Protein AF-A0A0F8ZIR1-F1 (afdb_monomer)

Organism: NCBI:txid412755

pLDDT: mean 74.98, std 7.78, range [56.31, 86.31]

Structure (mmCIF, N/CA/C/O backbone):
data_AF-A0A0F8ZIR1-F1
#
_entry.id   AF-A0A0F8ZIR1-F1
#
loop_
_atom_site.group_PDB
_atom_site.id
_atom_site.type_symbol
_atom_site.label_atom_id
_atom_site.label_alt_id
_atom_site.label_comp_id
_atom_site.label_asym_id
_atom_site.label_entity_id
_atom_site.label_seq_id
_atom_site.pdbx_PDB_ins_code
_atom_site.Cartn_x
_atom_site.Cartn_y
_atom_site.Cartn_z
_atom_site.occupancy
_atom_site.B_iso_or_equiv
_atom_site.auth_seq_id
_atom_site.auth_comp_id
_atom_site.auth_asym_id
_atom_site.auth_atom_id
_atom_site.pdbx_PDB_model_num
ATOM 1 N N . MET A 1 1 ? -12.963 -7.826 19.612 1.00 63.62 1 MET A N 1
ATOM 2 C CA . MET A 1 1 ? -12.677 -6.611 18.809 1.00 63.62 1 MET A CA 1
ATOM 3 C C . MET A 1 1 ? -12.989 -6.927 17.347 1.00 63.62 1 MET A C 1
ATOM 5 O O . MET A 1 1 ? -12.882 -8.093 16.992 1.00 63.62 1 MET A O 1
ATOM 9 N N . LYS A 1 2 ? -13.451 -5.965 16.531 1.00 70.44 2 LYS A N 1
ATOM 10 C CA . LYS A 1 2 ? -13.796 -6.202 15.110 1.00 70.44 2 LYS A CA 1
ATOM 11 C C . LYS A 1 2 ? -12.599 -5.868 14.210 1.00 70.44 2 LYS A C 1
ATOM 13 O O . LYS A 1 2 ? -11.921 -4.882 14.481 1.00 70.44 2 LYS A O 1
ATOM 18 N N . MET A 1 3 ? -12.364 -6.669 13.167 1.00 81.38 3 MET A N 1
ATOM 19 C CA . MET A 1 3 ? -11.360 -6.374 12.133 1.00 81.38 3 MET A CA 1
ATOM 20 C C . MET A 1 3 ? -11.784 -5.149 11.317 1.00 81.38 3 MET A C 1
ATOM 22 O O . MET A 1 3 ? -12.978 -4.973 11.057 1.00 81.38 3 MET A O 1
ATOM 26 N N . LYS A 1 4 ? -10.816 -4.326 10.905 1.00 79.81 4 LYS A N 1
ATOM 27 C CA . LYS A 1 4 ? -11.045 -3.180 10.016 1.00 79.81 4 LYS A CA 1
ATOM 28 C C . LYS A 1 4 ? -10.673 -3.551 8.585 1.00 79.81 4 LYS A C 1
ATOM 30 O O . LYS A 1 4 ? -9.719 -4.297 8.378 1.00 79.81 4 LYS A O 1
ATOM 35 N N . LYS A 1 5 ? -11.410 -3.023 7.608 1.00 84.88 5 LYS A N 1
ATOM 36 C CA . LYS A 1 5 ? -11.139 -3.223 6.179 1.00 84.88 5 LYS A CA 1
ATOM 37 C C . LYS A 1 5 ? -10.689 -1.923 5.538 1.00 84.88 5 LYS A C 1
ATOM 39 O O . LYS A 1 5 ? -11.262 -0.874 5.825 1.00 84.88 5 LYS A O 1
ATOM 44 N N . TYR A 1 6 ? -9.724 -1.995 4.631 1.00 83.06 6 TYR A N 1
ATOM 45 C CA . TYR A 1 6 ? -9.199 -0.831 3.923 1.00 83.06 6 TYR A CA 1
ATOM 46 C C . TYR A 1 6 ? -9.146 -1.068 2.418 1.00 83.06 6 TYR A C 1
ATOM 48 O O . TYR A 1 6 ? -8.824 -2.164 1.960 1.00 83.06 6 TYR A O 1
ATOM 56 N N . PHE A 1 7 ? -9.403 -0.012 1.649 1.00 86.31 7 PHE A N 1
ATOM 57 C CA . PHE A 1 7 ? -9.008 0.079 0.250 1.00 86.31 7 PHE A CA 1
ATOM 58 C C . PHE A 1 7 ? -7.630 0.708 0.150 1.00 86.31 7 PHE A C 1
ATOM 60 O O . PHE A 1 7 ? -7.456 1.846 0.575 1.00 86.31 7 PHE A O 1
ATOM 67 N N . VAL A 1 8 ? -6.694 0.008 -0.486 1.00 82.75 8 VAL A N 1
ATOM 68 C CA . VAL A 1 8 ? -5.363 0.521 -0.816 1.00 82.75 8 VAL A CA 1
ATOM 69 C C . VAL A 1 8 ? -5.288 0.715 -2.324 1.00 82.75 8 VAL A C 1
ATOM 71 O O . VAL A 1 8 ? -5.547 -0.211 -3.093 1.00 82.75 8 VAL A O 1
ATOM 74 N N . SER A 1 9 ? -4.979 1.937 -2.748 1.00 85.25 9 SER A N 1
ATOM 75 C CA . SER A 1 9 ? -4.763 2.286 -4.153 1.00 85.25 9 SER A CA 1
ATOM 76 C C . SER A 1 9 ? -3.271 2.442 -4.397 1.00 85.25 9 SER A C 1
ATOM 78 O O . SER A 1 9 ? -2.599 3.107 -3.610 1.00 85.25 9 SER A O 1
ATOM 80 N N . TYR A 1 10 ? -2.758 1.859 -5.474 1.00 82.56 10 TYR A N 1
ATOM 81 C CA . TYR A 1 10 ? -1.337 1.895 -5.800 1.00 82.56 10 TYR A CA 1
ATOM 82 C C . TYR A 1 10 ? -1.116 2.105 -7.298 1.00 82.56 10 TYR A C 1
ATOM 84 O O . TYR A 1 10 ? -1.955 1.745 -8.123 1.00 82.56 10 TYR A O 1
ATOM 92 N N . ASN A 1 11 ? 0.030 2.681 -7.644 1.00 82.94 11 ASN A N 1
ATOM 93 C CA . ASN A 1 11 ? 0.558 2.654 -9.004 1.00 82.94 11 ASN A CA 1
ATOM 94 C C . ASN A 1 11 ? 1.603 1.549 -9.118 1.00 82.94 11 ASN A C 1
ATOM 96 O O . ASN A 1 11 ? 2.461 1.427 -8.246 1.00 82.94 11 ASN A O 1
ATOM 100 N N . TYR A 1 12 ? 1.553 0.788 -10.207 1.00 74.88 12 TYR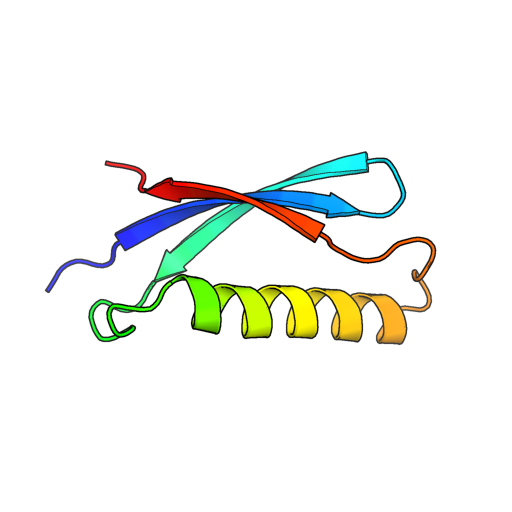 A N 1
ATOM 101 C CA . TYR A 1 12 ? 2.573 -0.189 -10.570 1.00 74.88 12 TYR A CA 1
ATOM 102 C C . TYR A 1 12 ? 2.755 -0.224 -12.089 1.00 74.88 12 TYR A C 1
ATOM 104 O O . TYR A 1 12 ? 1.787 -0.377 -12.830 1.00 74.88 12 TYR A O 1
ATOM 112 N N . GLY A 1 13 ? 3.994 -0.055 -12.563 1.00 69.94 13 GLY A N 1
ATOM 113 C CA . GLY A 1 13 ? 4.326 -0.174 -13.992 1.00 69.94 13 GLY A CA 1
ATOM 114 C C . GLY A 1 13 ? 3.532 0.759 -14.921 1.00 69.94 13 GLY A C 1
ATOM 115 O O . GLY A 1 13 ? 3.236 0.387 -16.050 1.00 69.94 13 GLY A O 1
ATOM 116 N N . GLY A 1 14 ? 3.130 1.943 -14.443 1.00 71.44 14 GLY A N 1
ATOM 117 C CA . GLY A 1 14 ? 2.294 2.889 -15.199 1.00 71.44 14 GLY A CA 1
ATOM 118 C C . GLY A 1 14 ? 0.788 2.585 -15.182 1.00 71.44 14 GLY A C 1
ATOM 119 O O . GLY A 1 14 ? 0.013 3.360 -15.737 1.00 71.44 14 GLY A O 1
ATOM 120 N N . GLY A 1 15 ? 0.365 1.499 -14.526 1.00 74.94 15 GLY A N 1
ATOM 121 C CA . GLY A 1 15 ? -1.033 1.144 -14.297 1.00 74.94 15 GLY A CA 1
ATOM 122 C C . GLY A 1 15 ? -1.488 1.435 -12.866 1.00 74.94 15 GLY A C 1
ATOM 123 O O . GLY A 1 15 ? -0.736 1.257 -11.906 1.00 74.94 15 GLY A O 1
ATOM 124 N N . PHE A 1 16 ? -2.744 1.856 -12.725 1.00 83.50 16 PHE A N 1
ATOM 125 C CA . PHE A 1 16 ? -3.389 2.069 -11.431 1.00 83.50 16 PHE A CA 1
ATOM 126 C C . PHE A 1 16 ? -4.126 0.801 -10.982 1.00 83.50 16 PHE A C 1
ATOM 128 O O . PHE A 1 16 ? -4.951 0.262 -11.722 1.00 83.50 16 PHE A O 1
ATOM 135 N N . GLY A 1 17 ? -3.853 0.346 -9.759 1.00 81.81 17 GLY A N 1
ATOM 136 C CA . GLY A 1 17 ?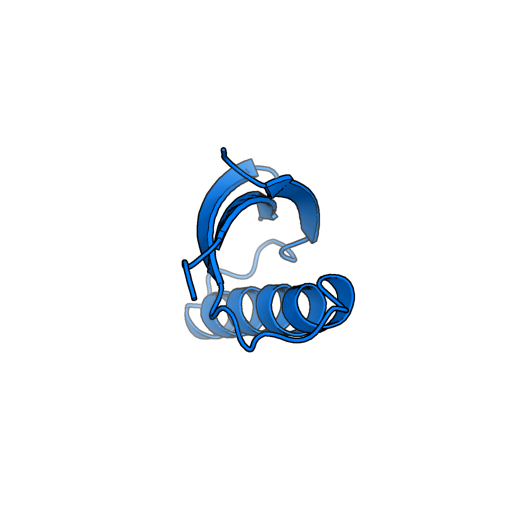 -4.471 -0.823 -9.136 1.00 81.81 17 GLY A CA 1
ATOM 137 C C . GLY A 1 17 ? -5.117 -0.496 -7.788 1.00 81.81 17 GLY A C 1
ATOM 138 O O . GLY A 1 17 ? -4.769 0.481 -7.122 1.00 81.81 17 GLY A O 1
ATOM 139 N N . ARG A 1 18 ? -6.082 -1.323 -7.370 1.00 82.81 18 ARG A N 1
ATOM 140 C CA . ARG A 1 18 ? -6.708 -1.251 -6.038 1.00 82.81 18 ARG A CA 1
ATOM 141 C C . ARG A 1 18 ? -6.811 -2.646 -5.435 1.00 82.81 18 ARG A C 1
ATOM 143 O O . ARG A 1 18 ? -7.118 -3.595 -6.150 1.00 82.81 18 ARG A O 1
ATOM 150 N N . MET A 1 19 ? -6.603 -2.760 -4.127 1.00 78.19 19 MET A N 1
ATOM 151 C CA . MET A 1 19 ? -6.822 -3.998 -3.374 1.00 78.19 19 MET A CA 1
ATOM 152 C C . MET A 1 19 ? -7.524 -3.729 -2.041 1.00 78.19 19 MET A C 1
ATOM 154 O O . MET A 1 19 ? -7.409 -2.639 -1.476 1.00 78.19 19 MET A O 1
ATOM 158 N N . SER A 1 20 ? -8.264 -4.723 -1.548 1.00 81.75 20 SER A N 1
ATOM 159 C CA . SER A 1 20 ? -8.843 -4.719 -0.204 1.00 81.75 20 SER A CA 1
ATOM 160 C C . SER A 1 20 ? -7.921 -5.452 0.765 1.00 81.75 20 SER A C 1
ATOM 162 O O . SER A 1 20 ? -7.485 -6.562 0.457 1.00 81.75 20 SER A O 1
ATOM 164 N N . MET A 1 21 ? -7.667 -4.867 1.932 1.00 78.00 21 MET A N 1
ATOM 165 C CA . MET A 1 21 ? -6.881 -5.491 2.997 1.00 78.00 21 MET A CA 1
ATOM 166 C C . MET A 1 21 ? -7.661 -5.490 4.307 1.00 78.00 21 MET A C 1
ATOM 168 O O . MET A 1 21 ? -8.310 -4.499 4.650 1.00 78.00 21 MET A O 1
ATOM 172 N N . ASP A 1 22 ? -7.563 -6.595 5.038 1.00 81.12 22 ASP A N 1
ATOM 173 C CA . ASP A 1 22 ? -8.064 -6.714 6.402 1.00 81.12 22 ASP A CA 1
ATOM 174 C C . ASP A 1 22 ? -6.900 -6.417 7.362 1.00 81.12 22 ASP A C 1
ATOM 176 O O . ASP A 1 22 ? -5.821 -6.992 7.212 1.00 81.12 22 ASP A O 1
ATOM 180 N N . SER A 1 23 ? -7.086 -5.511 8.328 1.00 75.38 23 SER A N 1
ATOM 181 C CA . SER A 1 23 ? -6.089 -5.270 9.380 1.00 75.38 23 SER A CA 1
ATOM 182 C C . SER A 1 23 ? -6.488 -5.980 10.667 1.00 75.38 23 SER A C 1
ATOM 184 O O . SER A 1 23 ? -7.652 -5.928 11.089 1.00 75.38 23 SER A O 1
ATOM 186 N N . ASP A 1 24 ? -5.505 -6.580 11.340 1.00 72.94 24 ASP A N 1
ATOM 187 C CA . ASP A 1 24 ? -5.713 -7.104 12.687 1.00 72.94 24 ASP A CA 1
ATOM 188 C C . ASP A 1 24 ? -6.121 -5.942 13.618 1.00 72.94 24 ASP A C 1
ATOM 190 O O . ASP A 1 24 ? -5.541 -4.855 13.513 1.00 72.94 24 ASP A O 1
ATOM 194 N N . PRO A 1 25 ? -7.113 -6.110 14.508 1.00 60.38 25 PRO A N 1
ATOM 195 C CA . PRO A 1 25 ? -7.484 -5.105 15.506 1.00 60.38 25 PRO A CA 1
ATOM 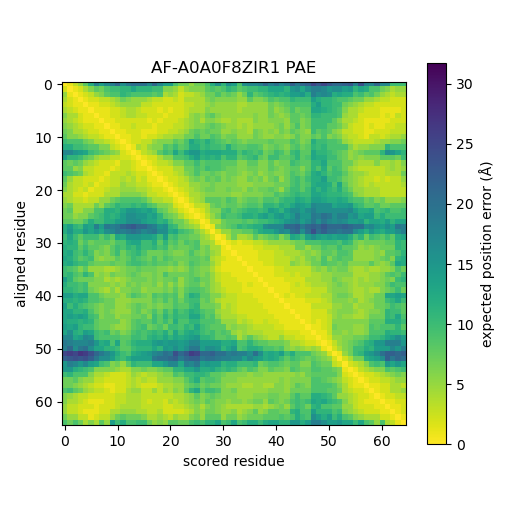196 C C . PRO A 1 25 ? -6.352 -4.700 16.471 1.00 60.38 25 PRO A C 1
ATOM 198 O O . PRO A 1 25 ? -6.472 -3.660 17.116 1.00 60.38 25 PRO A O 1
ATOM 201 N N . LEU A 1 26 ? -5.281 -5.493 16.575 1.00 60.12 26 LEU A N 1
ATOM 202 C CA . LEU A 1 26 ? -4.051 -5.194 17.314 1.00 60.12 26 LEU A CA 1
ATOM 203 C C . LEU A 1 26 ? -2.982 -4.508 16.455 1.00 60.12 26 LEU A C 1
ATOM 205 O O . LEU A 1 26 ? -1.954 -4.125 17.008 1.00 60.12 26 LEU A O 1
ATOM 209 N N . THR A 1 27 ? -3.206 -4.342 15.142 1.00 66.25 27 THR A N 1
ATOM 210 C CA . THR A 1 27 ? -2.328 -3.551 14.262 1.00 66.25 27 THR A CA 1
ATOM 211 C C . THR A 1 27 ? -2.276 -2.128 14.829 1.00 66.25 27 THR A C 1
ATOM 213 O O . THR A 1 27 ? -3.295 -1.430 14.786 1.00 66.25 27 THR A O 1
ATOM 216 N N . PRO A 1 28 ? -1.155 -1.694 15.434 1.00 56.31 28 PRO A N 1
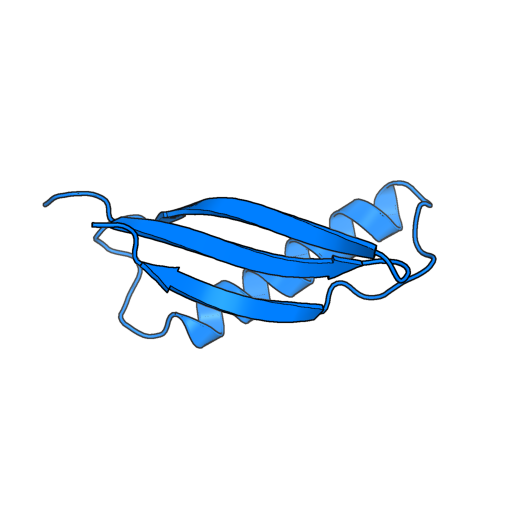ATOM 217 C CA . PRO A 1 28 ? -1.126 -0.455 16.198 1.00 56.31 28 PRO A CA 1
ATOM 218 C C . PRO A 1 28 ? -1.253 0.766 15.284 1.00 56.31 28 PRO A C 1
ATOM 220 O O . PRO A 1 28 ? -0.906 0.707 14.110 1.00 56.31 28 PRO A O 1
ATOM 223 N N . ASN A 1 29 ? -1.719 1.872 15.870 1.00 57.25 29 ASN A N 1
ATOM 224 C CA . ASN A 1 29 ? -2.131 3.178 15.322 1.00 57.25 29 ASN A CA 1
ATOM 225 C C . ASN A 1 29 ? -1.337 3.820 14.161 1.00 57.25 29 ASN A C 1
ATOM 227 O O . ASN A 1 29 ? -1.764 4.868 13.676 1.00 57.25 29 ASN A O 1
ATOM 231 N N . ASN A 1 30 ? -0.209 3.263 13.723 1.00 69.38 30 ASN A N 1
ATOM 232 C CA . ASN A 1 30 ? 0.627 3.841 12.684 1.00 69.38 30 ASN A CA 1
ATOM 233 C C . ASN A 1 30 ? 0.457 3.103 11.356 1.00 69.38 30 ASN A C 1
ATOM 235 O O . ASN A 1 30 ? 1.314 2.332 10.921 1.00 69.38 30 ASN A O 1
ATOM 239 N N . ILE A 1 31 ? -0.680 3.357 10.708 1.00 69.19 31 ILE A N 1
ATOM 240 C CA . ILE A 1 31 ? -0.982 2.822 9.380 1.00 69.19 31 ILE A CA 1
ATOM 241 C C . ILE A 1 31 ? 0.158 3.118 8.388 1.00 69.19 31 ILE A C 1
ATOM 243 O O . ILE A 1 31 ? 0.442 2.281 7.547 1.00 69.19 31 ILE A O 1
ATOM 247 N N . GLU A 1 32 ? 0.892 4.230 8.545 1.00 69.38 32 GLU A N 1
ATOM 248 C CA . GLU A 1 32 ? 2.054 4.580 7.713 1.00 69.38 32 GLU A CA 1
ATOM 249 C C . GLU A 1 32 ? 3.190 3.547 7.748 1.00 69.38 32 GLU A C 1
ATOM 251 O O . GLU A 1 32 ? 3.835 3.309 6.729 1.00 69.38 32 GLU A O 1
ATOM 256 N N . GLU A 1 33 ? 3.453 2.925 8.898 1.00 75.25 33 GLU A N 1
ATOM 257 C CA . GLU A 1 33 ? 4.531 1.939 9.039 1.00 75.25 33 GLU A CA 1
ATOM 258 C C . GLU A 1 33 ? 4.142 0.610 8.394 1.00 75.25 33 GLU A C 1
ATOM 260 O O . GLU A 1 33 ? 4.894 0.052 7.595 1.00 75.25 33 GLU A O 1
ATOM 265 N N . TRP A 1 34 ? 2.906 0.172 8.635 1.00 74.25 34 TRP A N 1
ATOM 266 C CA . TRP A 1 34 ? 2.332 -0.988 7.961 1.00 74.25 34 TRP A CA 1
ATOM 267 C C . TRP A 1 34 ? 2.309 -0.815 6.435 1.00 74.25 34 TRP A C 1
ATOM 269 O O . TRP A 1 34 ? 2.529 -1.769 5.687 1.00 74.25 34 TRP A O 1
ATOM 279 N N . LEU A 1 35 ? 2.109 0.413 5.956 1.00 72.31 35 LEU A N 1
ATOM 280 C CA . LEU A 1 35 ? 2.129 0.729 4.531 1.00 72.31 35 LEU A CA 1
ATOM 281 C C . LEU A 1 35 ? 3.524 0.682 3.924 1.00 72.31 35 LEU A C 1
ATOM 283 O O . LEU A 1 35 ? 3.655 0.207 2.801 1.00 72.31 35 LEU A O 1
ATOM 287 N N . LYS A 1 36 ? 4.557 1.116 4.650 1.00 75.38 36 LYS A N 1
ATOM 288 C CA . LYS A 1 36 ? 5.9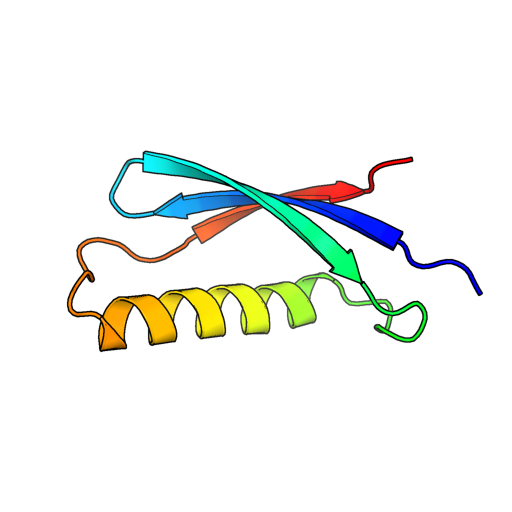48 0.971 4.195 1.00 75.38 36 LYS A CA 1
ATOM 289 C C . LYS A 1 36 ? 6.337 -0.496 4.065 1.00 75.38 36 LYS A C 1
ATOM 291 O O . LYS A 1 36 ? 6.903 -0.883 3.045 1.00 75.38 36 LYS A O 1
ATOM 296 N N . GLU A 1 37 ? 5.975 -1.311 5.051 1.00 77.38 37 GLU A N 1
ATOM 297 C CA . GLU A 1 37 ? 6.204 -2.758 5.007 1.00 77.38 37 GLU A CA 1
ATOM 298 C C . GLU A 1 37 ? 5.408 -3.417 3.869 1.00 77.38 37 GLU A C 1
ATOM 300 O O . GLU A 1 37 ? 5.926 -4.279 3.163 1.00 77.38 37 GLU A O 1
ATOM 305 N N . THR A 1 38 ? 4.177 -2.957 3.618 1.00 75.75 38 THR A N 1
ATOM 306 C CA . THR A 1 38 ? 3.349 -3.444 2.505 1.00 75.75 38 THR A CA 1
ATOM 307 C C . THR A 1 38 ? 3.919 -3.031 1.140 1.00 75.75 38 THR A C 1
ATOM 309 O O . THR A 1 38 ? 4.033 -3.876 0.256 1.00 75.75 38 THR A O 1
ATOM 312 N N . GLU A 1 39 ? 4.325 -1.768 0.948 1.00 76.62 39 GLU A N 1
ATOM 313 C CA . GLU A 1 39 ? 4.973 -1.289 -0.289 1.00 76.62 39 GLU A CA 1
ATOM 314 C C . GLU A 1 39 ? 6.233 -2.106 -0.590 1.00 76.62 39 GLU A C 1
ATOM 316 O O . GLU A 1 39 ? 6.437 -2.549 -1.725 1.00 76.62 39 GLU A O 1
ATOM 321 N N . LYS A 1 40 ? 7.045 -2.347 0.443 1.00 79.38 40 LYS A N 1
ATOM 322 C CA . LYS A 1 40 ? 8.262 -3.147 0.353 1.00 79.38 40 LYS A CA 1
ATOM 323 C C . LYS A 1 40 ? 7.955 -4.596 -0.025 1.00 79.38 40 LYS A C 1
ATOM 325 O O . LYS A 1 40 ? 8.476 -5.063 -1.031 1.00 79.38 40 LYS A O 1
ATOM 330 N N . GLY A 1 41 ? 7.055 -5.268 0.696 1.00 78.25 41 GLY A N 1
ATOM 331 C CA . GLY A 1 41 ? 6.714 -6.668 0.430 1.00 78.25 41 GLY A CA 1
ATOM 332 C C . GLY A 1 41 ? 6.094 -6.897 -0.954 1.00 78.25 41 GLY A C 1
ATOM 333 O O . GLY A 1 41 ? 6.364 -7.911 -1.598 1.00 78.25 41 GLY A O 1
ATOM 334 N N . ILE A 1 42 ? 5.292 -5.950 -1.457 1.00 74.62 42 ILE A N 1
ATOM 335 C CA . ILE A 1 42 ? 4.756 -6.039 -2.823 1.00 74.62 42 ILE A CA 1
ATOM 336 C C . ILE A 1 42 ? 5.876 -5.815 -3.851 1.00 74.62 42 ILE A C 1
ATOM 338 O O . ILE A 1 42 ? 5.943 -6.557 -4.829 1.00 74.62 42 ILE A O 1
ATOM 342 N N . THR A 1 43 ? 6.761 -4.835 -3.638 1.00 74.06 43 THR A N 1
ATOM 343 C CA . THR A 1 43 ? 7.888 -4.561 -4.549 1.00 74.06 43 THR A CA 1
ATOM 344 C C . THR A 1 43 ? 8.841 -5.759 -4.632 1.00 74.06 43 THR A C 1
ATOM 346 O O . THR A 1 43 ? 9.127 -6.219 -5.733 1.00 74.06 43 THR A O 1
ATOM 349 N N . GLU A 1 44 ? 9.236 -6.335 -3.493 1.00 80.25 44 GLU A N 1
ATOM 350 C CA . GLU A 1 44 ? 10.129 -7.504 -3.426 1.00 80.25 44 GLU A CA 1
ATOM 351 C C . GLU A 1 44 ? 9.544 -8.724 -4.163 1.00 80.25 44 GLU A C 1
ATOM 353 O O . GLU A 1 44 ? 10.212 -9.324 -5.000 1.00 80.25 44 GLU A O 1
ATOM 358 N N . ASN A 1 45 ? 8.264 -9.046 -3.952 1.00 74.56 45 ASN A N 1
ATOM 359 C CA . ASN A 1 45 ? 7.581 -10.152 -4.645 1.00 74.56 45 ASN A CA 1
ATOM 360 C C . ASN A 1 45 ? 7.495 -9.947 -6.173 1.00 74.56 45 ASN A C 1
ATOM 362 O O . ASN A 1 45 ? 7.437 -10.908 -6.943 1.00 74.56 45 ASN A O 1
ATOM 366 N N . LEU A 1 46 ? 7.432 -8.696 -6.636 1.00 69.69 46 LEU A N 1
ATOM 367 C CA . LEU A 1 46 ? 7.384 -8.373 -8.065 1.00 69.69 46 LEU A CA 1
ATOM 368 C C . LEU A 1 46 ? 8.777 -8.419 -8.705 1.00 69.69 46 LEU A C 1
ATOM 370 O O . LEU A 1 46 ? 8.896 -8.884 -9.844 1.00 69.69 46 LEU A O 1
ATOM 374 N N . ASP A 1 47 ? 9.809 -8.022 -7.961 1.00 72.31 47 ASP A N 1
ATOM 375 C CA . ASP A 1 47 ? 11.213 -8.192 -8.340 1.00 72.31 47 ASP A CA 1
ATOM 376 C C . ASP A 1 47 ? 11.573 -9.681 -8.464 1.00 72.31 47 ASP A C 1
ATOM 378 O O . ASP A 1 47 ? 12.122 -10.097 -9.485 1.00 72.31 47 ASP A O 1
ATOM 382 N N . GLU A 1 48 ? 11.171 -10.514 -7.496 1.00 78.12 48 GLU A N 1
ATOM 383 C CA . GLU A 1 48 ? 11.381 -11.972 -7.526 1.00 78.12 48 GLU A CA 1
ATOM 384 C C . GLU A 1 48 ? 10.729 -12.649 -8.739 1.00 78.12 48 GLU A C 1
ATOM 386 O O . GLU A 1 48 ? 11.253 -13.625 -9.278 1.00 78.12 48 GLU A O 1
ATOM 391 N N . LYS A 1 49 ? 9.592 -12.124 -9.208 1.00 74.25 49 LYS A N 1
ATOM 392 C CA . LYS A 1 49 ? 8.887 -12.639 -10.392 1.00 74.25 49 LYS A CA 1
ATOM 393 C C . LYS A 1 49 ? 9.476 -12.145 -11.713 1.00 74.25 49 LYS A C 1
ATOM 395 O O . LYS A 1 49 ? 8.963 -12.515 -12.768 1.00 74.25 49 LYS A O 1
ATOM 400 N N . GLY A 1 50 ? 10.516 -11.309 -11.676 1.00 66.00 50 GLY A N 1
ATOM 401 C CA . GLY A 1 50 ? 11.119 -10.713 -12.870 1.00 66.00 50 GLY A CA 1
ATOM 402 C C . GLY A 1 50 ? 10.171 -9.770 -13.616 1.00 66.00 50 GLY A C 1
ATOM 403 O O . GLY A 1 50 ? 10.364 -9.515 -14.801 1.00 66.00 50 GLY A O 1
ATOM 404 N N . LEU A 1 51 ? 9.133 -9.266 -12.939 1.00 64.44 51 LEU A N 1
ATOM 405 C CA . LEU A 1 51 ? 8.122 -8.371 -13.515 1.00 64.44 51 LEU A CA 1
ATOM 406 C C . LEU A 1 51 ? 8.478 -6.889 -13.318 1.00 64.44 51 LEU A C 1
ATOM 408 O O . LEU A 1 51 ? 7.695 -6.010 -13.674 1.00 64.44 51 LEU A O 1
ATOM 412 N N . ALA A 1 52 ? 9.649 -6.602 -12.745 1.00 60.00 52 ALA A N 1
ATOM 413 C CA . ALA A 1 52 ? 10.096 -5.276 -12.342 1.00 60.00 52 ALA A CA 1
ATOM 414 C C . ALA A 1 52 ? 10.280 -4.302 -13.523 1.00 60.00 52 ALA A C 1
ATOM 416 O O . ALA A 1 52 ? 11.379 -4.072 -14.019 1.00 60.00 52 ALA A O 1
ATOM 417 N N . HIS A 1 53 ? 9.179 -3.672 -13.935 1.00 57.06 53 HIS A N 1
ATOM 418 C CA . HIS A 1 53 ? 9.159 -2.480 -14.788 1.00 57.06 53 HIS A CA 1
ATOM 419 C C . HIS A 1 53 ? 8.557 -1.252 -14.080 1.00 57.06 53 HIS A C 1
ATOM 421 O O . HIS A 1 53 ? 8.301 -0.227 -14.710 1.00 57.06 53 HIS A O 1
ATOM 427 N N . GLY A 1 54 ? 8.356 -1.308 -12.759 1.00 62.31 54 GLY A N 1
ATOM 428 C CA . GLY A 1 54 ? 7.917 -0.153 -11.981 1.00 62.31 54 GLY A CA 1
ATOM 429 C C . GLY A 1 54 ? 7.917 -0.400 -10.477 1.00 62.31 54 GLY A C 1
ATOM 430 O O . GLY A 1 54 ? 7.642 -1.502 -10.020 1.00 62.31 54 GLY A O 1
ATOM 431 N N . ARG A 1 55 ? 8.206 0.651 -9.706 1.00 69.06 55 ARG A N 1
ATOM 432 C CA . ARG A 1 55 ? 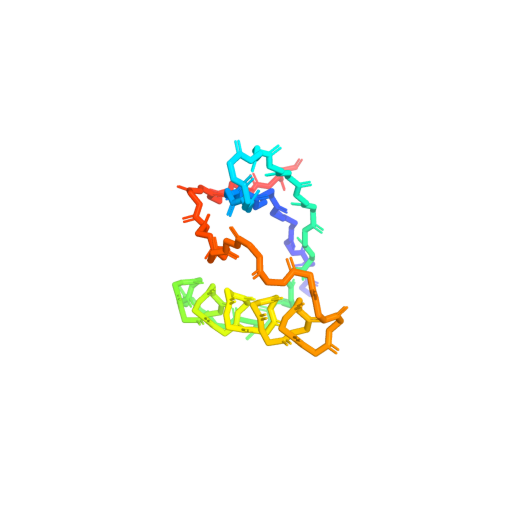8.058 0.660 -8.247 1.00 69.06 55 ARG A CA 1
ATOM 433 C C . ARG A 1 55 ? 6.573 0.699 -7.888 1.00 69.06 55 ARG A C 1
ATOM 435 O O . ARG A 1 55 ? 5.824 1.460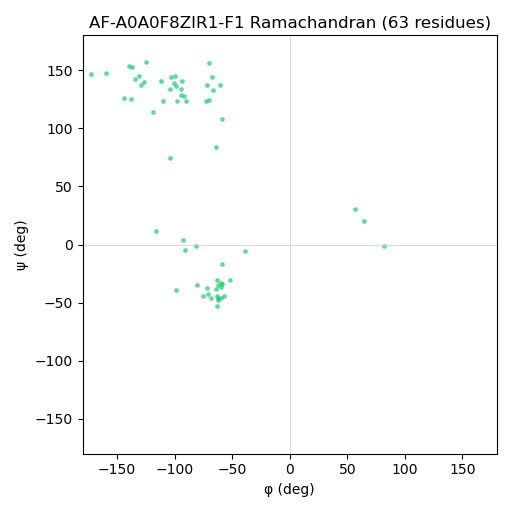 -8.503 1.00 69.06 55 ARG A O 1
ATOM 442 N N . VAL A 1 56 ? 6.155 -0.086 -6.896 1.00 75.88 56 VAL A N 1
ATOM 443 C CA . VAL A 1 56 ? 4.818 0.063 -6.312 1.00 75.88 56 VAL A CA 1
ATOM 444 C C . VAL A 1 56 ? 4.820 1.337 -5.483 1.00 75.88 56 VAL A C 1
ATOM 446 O O . VAL A 1 56 ? 5.655 1.493 -4.601 1.00 75.88 56 VAL A O 1
ATOM 449 N N . ILE A 1 57 ? 3.916 2.263 -5.778 1.00 79.00 57 ILE A N 1
ATOM 450 C CA . ILE A 1 57 ? 3.741 3.483 -4.984 1.00 79.00 57 ILE A CA 1
ATOM 451 C C . ILE A 1 57 ? 2.322 3.458 -4.449 1.00 79.00 57 ILE A C 1
ATOM 453 O O . ILE A 1 57 ? 1.371 3.539 -5.231 1.00 79.00 57 ILE A O 1
ATOM 457 N N . ILE A 1 58 ? 2.168 3.342 -3.131 1.00 81.69 58 ILE A N 1
ATOM 458 C CA . ILE A 1 58 ? 0.853 3.469 -2.508 1.00 81.69 58 ILE A CA 1
ATOM 459 C C . ILE A 1 58 ? 0.422 4.935 -2.597 1.00 81.69 58 ILE A C 1
ATOM 461 O O . ILE A 1 58 ? 1.135 5.839 -2.174 1.00 81.69 58 ILE A O 1
ATOM 465 N N . LEU A 1 59 ? -0.749 5.170 -3.182 1.00 81.88 59 LEU A N 1
ATOM 466 C CA . LEU A 1 59 ? -1.268 6.509 -3.456 1.00 81.88 59 LEU A CA 1
ATOM 467 C C . LEU A 1 59 ? -2.277 6.961 -2.409 1.00 81.88 59 LEU A C 1
ATOM 469 O O . LEU A 1 59 ? -2.337 8.139 -2.076 1.00 81.88 59 LEU A O 1
ATOM 473 N N . ASN A 1 60 ? -3.132 6.043 -1.954 1.00 82.81 60 ASN A N 1
ATOM 474 C CA . ASN A 1 60 ? -4.229 6.379 -1.056 1.00 82.81 60 ASN A CA 1
ATOM 475 C C . ASN A 1 60 ? -4.743 5.156 -0.291 1.00 82.81 60 ASN A C 1
ATOM 477 O O . ASN A 1 60 ? -4.796 4.055 -0.849 1.00 82.81 60 ASN A O 1
ATOM 481 N N . ILE A 1 61 ? -5.204 5.385 0.942 1.00 79.00 61 ILE A N 1
ATOM 482 C CA . ILE A 1 61 ? -5.853 4.388 1.795 1.00 79.00 61 ILE A CA 1
ATOM 483 C C . ILE A 1 61 ? -7.171 4.937 2.324 1.00 79.00 61 ILE A C 1
ATOM 485 O O . ILE A 1 61 ? -7.249 6.081 2.766 1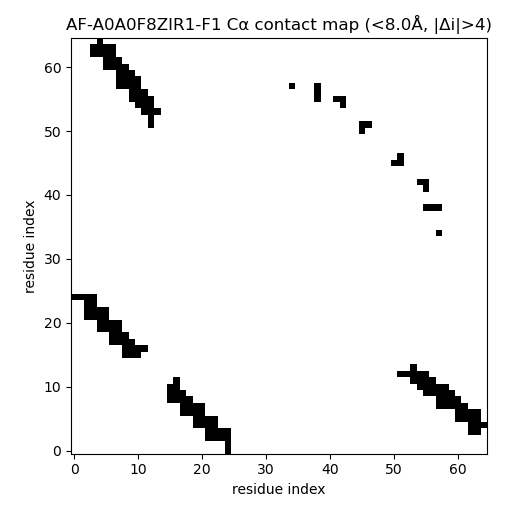.00 79.00 61 ILE A O 1
ATOM 489 N N . GLN A 1 62 ? -8.207 4.104 2.319 1.00 83.69 62 G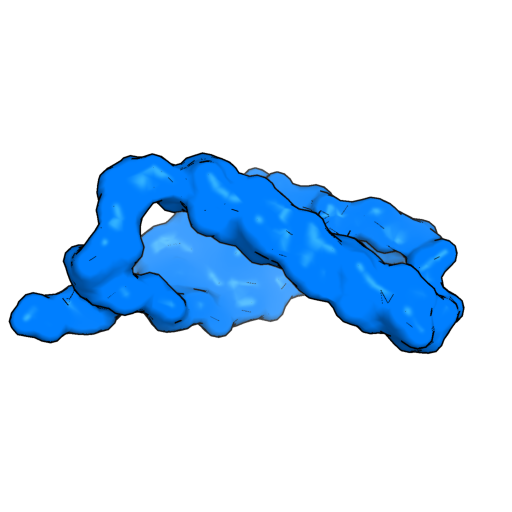LN A N 1
ATOM 490 C CA . GLN A 1 62 ? -9.515 4.463 2.853 1.00 83.69 62 GLN A CA 1
ATOM 491 C C . GLN A 1 62 ? -10.109 3.310 3.663 1.00 83.69 62 GLN A C 1
ATOM 493 O O . GLN A 1 62 ? -10.252 2.209 3.138 1.00 83.69 62 GLN A O 1
ATOM 498 N N . GLU A 1 63 ? -10.477 3.561 4.923 1.00 84.38 63 GLU A N 1
ATOM 499 C CA . GLU A 1 63 ? -11.232 2.601 5.743 1.00 84.38 63 GLU A CA 1
ATOM 500 C C . GLU A 1 63 ? -12.647 2.416 5.170 1.00 84.38 63 GLU A C 1
ATOM 502 O O . GLU A 1 63 ? -13.333 3.386 4.834 1.00 84.38 63 GLU A O 1
ATOM 507 N N . ILE A 1 64 ? -13.074 1.160 5.050 1.00 85.00 64 ILE A N 1
ATOM 508 C CA . ILE A 1 64 ? -14.388 0.755 4.549 1.00 85.00 64 ILE A CA 1
ATOM 509 C C . ILE A 1 64 ? -15.285 0.495 5.762 1.00 85.00 64 ILE A C 1
ATOM 511 O O . ILE A 1 64 ? -14.926 -0.306 6.626 1.00 85.00 64 ILE A O 1
ATOM 515 N N . LYS A 1 65 ? -16.430 1.181 5.828 1.00 81.25 65 LYS A N 1
ATOM 516 C CA . LYS A 1 65 ? -17.425 1.019 6.899 1.00 81.25 65 LYS A CA 1
ATOM 517 C C . LYS A 1 65 ? -18.404 -0.111 6.614 1.00 81.25 65 LYS A C 1
ATOM 519 O O . LYS A 1 65 ? -18.757 -0.282 5.426 1.00 81.25 65 LYS A O 1
#

Mean predicted aligned error: 7.28 Å

Secondary structure (DSSP, 8-state):
-PPEEEEEEEEETTEEEEEEEEEPTTS-S-HHHHHHHHHHHHHHHHHHTT--SS--EEEEEEEE-

Nearest PDB structures (foldseek):
  2mbm-assembly1_A  TM=5.340E-01  e=5.099E-01  synthetic construct
  5kt5-assembly1_A  TM=3.873E-01  e=8.548E+00  Homo sapiens
  3q8r-assembly1_B  TM=3.496E-01  e=9.689E+00  Homo sapiens

Sequence (65 aa):
MKMKKYFVSYNYGGGFGRMSMDSDPLTPNNIEEWLKETEKGITENLDEKGLAHGRVIILNIQEIK

Foldseek 3Di:
DDWWKKWWWKDFLNDIDIDIDIDDPPPDPCVVVVVVVVQVVVQVVCVVVVNPNGRIDTDDMDIDD

Solvent-accessible surface area (backbone atoms only — not comparable to full-atom values): 3909 Å² total; per-residue (Å²): 134,72,72,48,39,32,42,41,32,31,38,42,61,93,41,81,48,75,48,80,46,80,42,61,71,80,63,65,97,51,64,69,59,59,45,53,54,48,40,48,55,54,37,52,58,34,49,75,68,71,64,68,70,50,72,52,42,80,73,48,77,46,80,59,131

Radius of gyration: 12.75 Å; Cα contacts (8 Å, |Δi|>4): 88; chains: 1; bounding box: 29×19×34 Å